Protein AF-A0A356DZA8-F1 (afdb_monomer_lite)

Sequence (177 aa):
LLGRNEKQRSFHLFALLCTFQSILLIPLVVVSYCYGEPLIAFLSDFDADQIRLGGQLLPFFMVYLATISLASIFNGVLQAHQNFLHAYLSPLFFSLCVIFGVWFLSERFQAMSMAYSVLAGGLLQGSYSYLMVRRYGYRFKPTLRTRNAPFKEVFGAWALVSLGMGMQIVTQMVSFL

Secondary structure (DSSP, 8-state):
-HHHHHHHHHHHHHHHHHHHHHHHHHHHHHHHHHHHHHHHHHH----HHHHHHHHHHHHHHHHHHHHHHHHHHHHHHHHHTT-HHHHHHHHHHHHHHHHHHHHHHHHHHTHHHHHHHHHHHHHHHHHHHHHHHHHTT--------GGG--HHHHHHHHHHHHHHHHHHHHHHHHHT-

Radius of gyration: 19.02 Å; chains: 1; bounding box: 54×43×46 Å

Structure (mmCIF, N/CA/C/O backbone):
data_AF-A0A356DZA8-F1
#
_entry.id   AF-A0A356DZA8-F1
#
loop_
_atom_site.group_PDB
_atom_site.id
_atom_site.type_symbol
_atom_site.label_atom_id
_atom_site.label_alt_id
_atom_site.label_comp_id
_atom_site.label_asym_id
_atom_site.label_entity_id
_atom_site.label_seq_id
_atom_site.pdbx_PDB_ins_code
_atom_site.Cartn_x
_atom_site.Cartn_y
_atom_site.Cartn_z
_atom_site.occupancy
_atom_site.B_iso_or_equiv
_atom_site.auth_seq_id
_atom_site.auth_comp_id
_atom_site.auth_asym_id
_atom_site.auth_atom_id
_atom_site.pdbx_PDB_model_num
ATOM 1 N N . LEU A 1 1 ? -27.305 7.920 27.922 1.00 45.34 1 LEU A N 1
ATOM 2 C CA . LEU A 1 1 ? -27.404 8.687 26.651 1.00 45.34 1 LEU A CA 1
ATOM 3 C C . LEU A 1 1 ? -26.035 9.085 26.069 1.00 45.34 1 LEU A C 1
ATOM 5 O O . LEU A 1 1 ? -25.927 9.134 24.851 1.00 45.34 1 LEU A O 1
ATOM 9 N N . LEU A 1 2 ? -24.983 9.262 26.884 1.00 44.72 2 LEU A N 1
ATOM 10 C CA . LEU A 1 2 ? -23.628 9.642 26.432 1.00 44.72 2 LEU A CA 1
ATOM 11 C C . LEU A 1 2 ? -22.944 8.617 25.495 1.00 44.72 2 LEU A C 1
ATOM 13 O O . LEU A 1 2 ? -22.437 8.994 24.444 1.00 44.72 2 LEU A O 1
ATOM 17 N N . GLY A 1 3 ? -23.045 7.311 25.771 1.00 51.59 3 GLY A N 1
ATOM 18 C CA . GLY A 1 3 ? -22.374 6.278 24.955 1.00 51.59 3 GLY A CA 1
ATOM 19 C C . GLY A 1 3 ? -22.935 6.049 23.538 1.00 51.59 3 GLY A C 1
ATOM 20 O O . GLY A 1 3 ? -22.312 5.362 22.730 1.00 51.59 3 GLY A O 1
ATOM 21 N N . ARG A 1 4 ? -24.111 6.603 23.200 1.00 54.16 4 ARG A N 1
ATOM 22 C CA . ARG A 1 4 ? -24.716 6.466 21.857 1.00 54.16 4 ARG A CA 1
ATOM 23 C C . ARG A 1 4 ? -24.119 7.469 20.859 1.00 54.16 4 ARG A C 1
ATOM 25 O O . ARG A 1 4 ? -23.916 7.110 19.700 1.00 54.16 4 ARG A O 1
ATOM 32 N N . ASN A 1 5 ? -23.782 8.673 21.333 1.00 57.75 5 ASN A N 1
ATOM 33 C CA . ASN A 1 5 ? -23.150 9.731 20.537 1.00 57.75 5 ASN A CA 1
ATOM 34 C C . ASN A 1 5 ? -21.682 9.416 20.221 1.00 57.75 5 ASN A C 1
ATOM 36 O O . ASN A 1 5 ? -21.244 9.631 19.094 1.00 57.75 5 ASN A O 1
ATOM 40 N N . GLU A 1 6 ? -20.937 8.851 21.175 1.00 61.47 6 GLU A N 1
ATOM 41 C CA . GLU A 1 6 ? -19.534 8.472 20.954 1.00 61.47 6 GLU A CA 1
ATOM 42 C C . GLU A 1 6 ? -19.397 7.349 19.929 1.00 61.47 6 GLU A C 1
ATOM 44 O O . GLU A 1 6 ? -18.607 7.470 18.995 1.00 61.47 6 GLU A O 1
ATOM 49 N N . LYS A 1 7 ? -20.249 6.315 20.011 1.00 59.78 7 LYS A N 1
ATOM 50 C CA . LYS A 1 7 ? -20.305 5.274 18.974 1.00 59.78 7 LYS A CA 1
ATOM 51 C C . LYS A 1 7 ? -20.580 5.883 17.600 1.00 59.78 7 LYS A C 1
ATOM 53 O O . LYS A 1 7 ? -19.821 5.635 16.670 1.00 59.78 7 LYS A O 1
ATOM 58 N N . GLN A 1 8 ? -21.618 6.710 17.454 1.00 61.62 8 GLN A N 1
ATOM 59 C CA . GLN A 1 8 ? -21.928 7.345 16.164 1.00 61.62 8 GLN A CA 1
ATOM 60 C C . GLN A 1 8 ? -20.782 8.213 15.628 1.00 61.62 8 GLN A C 1
ATOM 62 O O . GLN A 1 8 ? -20.534 8.198 14.422 1.00 61.62 8 GLN A O 1
ATOM 67 N N . ARG A 1 9 ? -20.054 8.916 16.502 1.00 62.81 9 ARG A N 1
ATOM 68 C CA . ARG A 1 9 ? -18.892 9.728 16.123 1.00 62.81 9 ARG A CA 1
ATOM 69 C C . ARG A 1 9 ? -17.730 8.859 15.630 1.00 62.81 9 ARG A C 1
ATOM 71 O O . ARG A 1 9 ? -17.193 9.150 14.565 1.00 62.81 9 ARG A O 1
ATOM 78 N N . SER A 1 10 ? -17.411 7.757 16.312 1.00 64.69 10 SER A N 1
ATOM 79 C CA . SER A 1 10 ? -16.370 6.808 15.878 1.00 64.69 10 SER A CA 1
ATOM 80 C C . SER A 1 10 ? -16.704 6.133 14.546 1.00 64.69 10 SER A C 1
ATOM 82 O O . SER A 1 10 ? -15.849 6.048 13.667 1.00 64.69 10 SER A O 1
ATOM 84 N N . PHE A 1 11 ? -17.963 5.731 14.341 1.00 65.00 11 PHE A N 1
ATOM 85 C CA . PHE A 1 11 ? -18.437 5.210 13.051 1.00 65.00 11 PHE A CA 1
ATOM 86 C C . PHE A 1 11 ? -18.293 6.227 11.918 1.00 65.00 11 PHE A C 1
ATOM 88 O O . PHE A 1 11 ? -17.930 5.871 10.797 1.00 65.00 11 PHE A O 1
ATOM 95 N N . HIS A 1 12 ? -18.598 7.491 12.200 1.00 65.00 12 HIS A N 1
ATOM 96 C CA . HIS A 1 12 ? -18.519 8.550 11.210 1.00 65.00 12 HIS A CA 1
ATOM 97 C C . HIS A 1 12 ? -17.068 8.871 10.829 1.00 65.00 12 HIS A C 1
ATOM 99 O O . HIS A 1 12 ? -16.762 8.974 9.644 1.00 65.00 12 HIS A O 1
ATOM 105 N N . LEU A 1 13 ? -16.167 8.951 11.816 1.00 66.44 13 LEU A N 1
ATOM 106 C CA . LEU A 1 13 ? -14.731 9.130 11.586 1.00 66.44 13 LEU A CA 1
ATOM 107 C C . LEU A 1 13 ? -14.150 7.976 10.766 1.00 66.44 13 LEU A C 1
ATOM 109 O O . LEU A 1 13 ? -13.461 8.214 9.782 1.00 66.44 13 LEU A O 1
ATOM 113 N N . PHE A 1 14 ? -14.498 6.737 11.111 1.00 68.62 14 PHE A N 1
ATOM 114 C CA . PHE A 1 14 ? -14.095 5.551 10.362 1.00 68.62 14 PHE A CA 1
ATOM 115 C C . PHE A 1 14 ? -14.522 5.602 8.890 1.00 68.62 14 PHE A C 1
ATOM 117 O O . PHE A 1 14 ? -13.700 5.421 7.994 1.00 68.62 14 PHE A O 1
ATOM 124 N N . ALA A 1 15 ? -15.802 5.890 8.626 1.00 67.38 15 ALA A N 1
ATOM 125 C CA . ALA A 1 15 ? -16.325 5.968 7.265 1.00 67.38 15 ALA A CA 1
ATOM 126 C C . ALA A 1 15 ? -15.653 7.086 6.453 1.00 67.38 15 ALA A C 1
ATOM 128 O O . ALA A 1 15 ? -15.392 6.911 5.261 1.00 67.38 15 ALA A O 1
ATOM 129 N N . LEU A 1 16 ? -15.348 8.216 7.094 1.00 69.56 16 LEU A N 1
ATOM 130 C CA . LEU A 1 16 ? -14.668 9.336 6.456 1.00 69.56 16 LEU A CA 1
ATOM 131 C C . LEU A 1 16 ? -13.213 8.991 6.132 1.00 69.56 16 LEU A C 1
ATOM 133 O O . LEU A 1 16 ? -12.795 9.216 5.001 1.00 69.56 16 LEU A O 1
ATOM 137 N N . LEU A 1 17 ? -12.484 8.370 7.065 1.00 72.25 17 LEU A N 1
ATOM 138 C CA . LEU A 1 17 ? -11.120 7.888 6.829 1.00 72.25 17 LEU A CA 1
ATOM 139 C C . LEU A 1 17 ? -11.081 6.876 5.681 1.00 72.25 17 LEU A C 1
ATOM 141 O O . LEU A 1 17 ? -10.290 7.046 4.763 1.00 72.25 17 LEU A O 1
ATOM 145 N N . CYS A 1 18 ? -11.975 5.882 5.659 1.00 71.94 18 CYS A N 1
ATOM 146 C CA . CYS A 1 18 ? -12.049 4.929 4.547 1.00 71.94 18 CYS A CA 1
ATOM 147 C C . CYS A 1 18 ? -12.377 5.608 3.210 1.00 71.94 18 CYS A C 1
ATOM 149 O O . CYS A 1 18 ? -11.805 5.240 2.185 1.00 71.94 18 CYS A O 1
ATOM 151 N N . THR A 1 19 ? -13.285 6.589 3.205 1.00 71.94 19 THR A N 1
ATOM 152 C CA . THR A 1 19 ? -13.665 7.318 1.984 1.00 71.94 19 THR A CA 1
ATOM 153 C C . THR A 1 19 ? -12.503 8.162 1.473 1.00 71.94 19 THR A C 1
ATOM 155 O O . THR A 1 19 ? -12.188 8.104 0.290 1.00 71.94 19 THR A O 1
ATOM 158 N N . PHE A 1 20 ? -11.834 8.901 2.359 1.00 72.94 20 PHE A N 1
ATOM 159 C CA . PHE A 1 20 ? -10.671 9.713 2.017 1.00 72.94 20 PHE A CA 1
ATOM 160 C C . PHE A 1 20 ? -9.512 8.845 1.521 1.00 72.94 20 PHE A C 1
ATOM 162 O O . PHE A 1 20 ? -8.949 9.124 0.467 1.00 72.94 20 PHE A O 1
ATOM 169 N N . GLN A 1 21 ? -9.226 7.743 2.218 1.00 78.31 21 GLN A N 1
ATOM 170 C CA . GLN A 1 21 ? -8.186 6.800 1.821 1.00 78.31 21 GLN A CA 1
ATOM 171 C C . GLN A 1 21 ? -8.477 6.183 0.453 1.00 78.31 21 GLN A C 1
ATOM 173 O O . GLN A 1 21 ? -7.583 6.078 -0.378 1.00 78.31 21 GLN A O 1
ATOM 178 N N . SER A 1 22 ? -9.736 5.825 0.190 1.00 78.19 22 SER A N 1
ATOM 179 C CA . SER A 1 22 ? -10.142 5.307 -1.119 1.00 78.19 22 SER A CA 1
ATOM 180 C C . SER A 1 22 ? -10.008 6.379 -2.204 1.00 78.19 22 SER A C 1
ATOM 182 O O . SER A 1 22 ? -9.454 6.102 -3.259 1.00 78.19 22 SER A O 1
ATOM 184 N N . ILE A 1 23 ? -10.447 7.615 -1.940 1.00 80.12 23 ILE A N 1
ATOM 185 C CA . ILE A 1 23 ? -10.316 8.743 -2.877 1.00 80.12 23 ILE A CA 1
ATOM 186 C C . ILE A 1 23 ? -8.852 9.043 -3.207 1.00 80.12 23 ILE A C 1
ATOM 188 O O . ILE A 1 23 ? -8.566 9.411 -4.339 1.00 80.12 23 ILE A O 1
ATOM 192 N N . LEU A 1 24 ? -7.938 8.890 -2.248 1.00 80.38 24 LEU A N 1
ATOM 193 C CA . LEU A 1 24 ? -6.514 9.135 -2.459 1.00 80.38 24 LEU A CA 1
ATOM 194 C C . LEU A 1 24 ? -5.843 7.963 -3.189 1.00 80.38 24 LEU A C 1
ATOM 196 O O . LEU A 1 24 ? -5.097 8.177 -4.141 1.00 80.38 24 LEU A O 1
ATOM 200 N N . LEU A 1 25 ? -6.120 6.721 -2.780 1.00 83.38 25 LEU A N 1
ATOM 201 C CA . LEU A 1 25 ? -5.423 5.544 -3.306 1.00 83.38 25 LEU A CA 1
ATOM 202 C C . LEU A 1 25 ? -5.966 5.042 -4.645 1.00 83.38 25 LEU A C 1
ATOM 204 O O . LEU A 1 25 ? -5.179 4.562 -5.450 1.00 83.38 25 LEU A O 1
ATOM 208 N N . ILE A 1 26 ? -7.267 5.168 -4.929 1.00 84.44 26 ILE A N 1
ATOM 209 C CA . ILE A 1 26 ? -7.847 4.750 -6.219 1.00 84.44 26 ILE A CA 1
ATOM 210 C C . ILE A 1 26 ? -7.162 5.437 -7.415 1.00 84.44 26 ILE A C 1
ATOM 212 O O . ILE A 1 26 ? -6.692 4.717 -8.296 1.00 84.44 26 ILE A O 1
ATOM 216 N N . PRO A 1 27 ? -7.053 6.779 -7.486 1.00 85.56 27 PRO A N 1
ATOM 217 C CA . PRO A 1 27 ? -6.371 7.425 -8.602 1.00 85.56 27 PRO A CA 1
ATOM 218 C C . PRO A 1 27 ? -4.887 7.060 -8.643 1.00 85.56 27 PRO A C 1
ATOM 220 O O . PRO A 1 27 ? -4.350 6.904 -9.732 1.00 85.56 27 PRO A O 1
ATOM 223 N N . LEU A 1 28 ? -4.240 6.846 -7.491 1.00 83.94 28 LEU A N 1
ATOM 224 C CA . LEU A 1 28 ? -2.846 6.403 -7.438 1.00 83.94 28 LEU A CA 1
ATOM 225 C C . LEU A 1 28 ? -2.668 5.021 -8.089 1.00 83.94 28 LEU A C 1
ATOM 227 O O . LEU A 1 28 ? -1.807 4.851 -8.944 1.00 83.94 28 LEU A O 1
ATOM 231 N N . VAL A 1 29 ? -3.538 4.061 -7.755 1.00 86.44 29 VAL A N 1
ATOM 232 C CA . VAL A 1 29 ? -3.564 2.719 -8.363 1.00 86.44 29 VAL A CA 1
ATOM 233 C C . VAL A 1 29 ? -3.821 2.808 -9.869 1.00 86.44 29 VAL A C 1
ATOM 235 O O . VAL A 1 29 ? -3.151 2.127 -10.641 1.00 86.44 29 VAL A O 1
ATOM 238 N N . VAL A 1 30 ? -4.756 3.663 -10.300 1.00 87.44 30 VAL A N 1
ATOM 239 C CA . VAL A 1 30 ? -5.068 3.864 -11.726 1.00 87.44 30 VAL A CA 1
ATOM 240 C C . VAL A 1 30 ? -3.880 4.467 -12.475 1.00 87.44 30 VAL A C 1
ATOM 242 O O . VAL A 1 30 ? -3.529 3.981 -13.547 1.00 87.44 30 VAL A O 1
ATOM 245 N N . VAL A 1 31 ? -3.222 5.483 -11.910 1.00 87.12 31 VAL A N 1
ATOM 246 C CA . VAL A 1 31 ? -2.018 6.082 -12.501 1.00 87.12 31 VAL A CA 1
ATOM 247 C C . VAL A 1 31 ? -0.907 5.045 -12.598 1.00 87.12 31 VAL A C 1
ATOM 249 O O . VAL A 1 31 ? -0.299 4.925 -13.652 1.00 87.12 31 VAL A O 1
ATOM 252 N N . SER A 1 32 ? -0.676 4.245 -11.558 1.00 84.75 32 SER A N 1
ATOM 253 C CA . SER A 1 32 ? 0.326 3.177 -11.610 1.00 84.75 32 SER A CA 1
ATOM 254 C C . SER A 1 32 ? -0.009 2.077 -12.616 1.00 84.75 32 SER A C 1
ATOM 256 O O . SER A 1 32 ? 0.909 1.503 -13.188 1.00 84.75 32 SER A O 1
ATOM 258 N N . TYR A 1 33 ? -1.290 1.799 -12.870 1.00 85.19 33 TYR A N 1
ATOM 259 C CA . TYR A 1 33 ? -1.710 0.852 -13.904 1.00 85.19 33 TYR A CA 1
ATOM 260 C C . TYR A 1 33 ? -1.505 1.406 -15.323 1.00 85.19 33 TYR A C 1
ATOM 262 O O . TYR A 1 33 ? -1.028 0.686 -16.195 1.00 85.19 33 TYR A O 1
ATOM 270 N N . CYS A 1 34 ? -1.821 2.684 -15.559 1.00 86.56 34 CYS A N 1
ATOM 271 C CA . CYS A 1 34 ? -1.670 3.315 -16.876 1.00 86.56 34 CYS A CA 1
ATOM 272 C C . CYS A 1 34 ? -0.229 3.753 -17.192 1.00 86.56 34 CYS A C 1
ATOM 274 O O . CYS A 1 34 ? 0.169 3.745 -18.352 1.00 86.56 34 CYS A O 1
ATOM 276 N N . TYR A 1 35 ? 0.542 4.155 -16.180 1.00 86.25 35 TYR A N 1
ATOM 277 C CA . TYR A 1 35 ? 1.852 4.801 -16.317 1.00 86.25 35 TYR A CA 1
ATOM 278 C C . TYR A 1 35 ? 2.956 4.087 -15.525 1.00 86.25 35 TYR A C 1
ATOM 280 O O . TYR A 1 35 ? 3.943 4.715 -15.158 1.00 86.25 35 TYR A O 1
ATOM 288 N N . GLY A 1 36 ? 2.822 2.787 -15.246 1.00 79.88 36 GLY A N 1
ATOM 289 C CA . GLY A 1 36 ? 3.765 2.064 -14.385 1.00 79.88 36 GLY A CA 1
ATOM 290 C C . GLY A 1 36 ? 5.220 2.090 -14.863 1.00 79.88 36 GLY A C 1
ATOM 291 O O . GLY A 1 36 ? 6.110 2.433 -14.088 1.00 79.88 36 GLY A O 1
ATOM 292 N N . GLU A 1 37 ? 5.461 1.791 -16.142 1.00 81.19 37 GLU A N 1
ATOM 293 C CA . GLU A 1 37 ? 6.799 1.844 -16.755 1.00 81.19 37 GLU A CA 1
ATOM 294 C C . GLU A 1 37 ? 7.407 3.262 -16.764 1.00 81.19 37 GLU A C 1
ATOM 296 O O . GLU A 1 37 ? 8.512 3.425 -16.240 1.00 81.19 37 GLU A O 1
ATOM 301 N N . PRO A 1 38 ? 6.725 4.314 -17.269 1.00 81.31 38 PRO A N 1
ATOM 302 C CA . PRO A 1 38 ? 7.293 5.661 -17.265 1.00 81.31 38 PRO A CA 1
ATOM 303 C C . PRO A 1 38 ? 7.482 6.232 -15.856 1.00 81.31 38 PRO A C 1
ATOM 305 O O . PRO A 1 38 ? 8.393 7.031 -15.662 1.00 81.31 38 PRO A O 1
ATOM 308 N N . LEU A 1 39 ? 6.685 5.818 -14.858 1.00 80.56 39 LEU A N 1
ATOM 309 C CA . LEU A 1 39 ? 6.914 6.229 -13.469 1.00 80.56 39 LEU A CA 1
ATOM 310 C C . LEU A 1 39 ? 8.269 5.730 -12.962 1.00 80.56 39 LEU A C 1
ATOM 312 O O . LEU A 1 39 ? 9.008 6.483 -12.337 1.00 80.56 39 LEU A O 1
ATOM 316 N N . ILE A 1 40 ? 8.588 4.462 -13.228 1.00 81.81 40 ILE A N 1
ATOM 317 C CA . ILE A 1 40 ? 9.832 3.845 -12.759 1.00 81.81 40 ILE A CA 1
ATOM 318 C C . ILE A 1 40 ? 11.031 4.370 -13.537 1.00 81.81 40 ILE A C 1
ATOM 320 O O . ILE A 1 40 ? 12.046 4.669 -12.919 1.00 81.81 40 ILE A O 1
ATOM 324 N N . ALA A 1 41 ? 10.885 4.568 -14.847 1.00 82.62 41 ALA A N 1
ATOM 325 C CA . ALA A 1 41 ? 11.909 5.218 -15.661 1.00 82.62 41 ALA A CA 1
ATOM 326 C C . ALA A 1 41 ? 12.191 6.663 -15.209 1.00 82.62 41 ALA A C 1
ATOM 328 O O . ALA A 1 41 ? 13.313 7.139 -15.308 1.00 82.62 41 ALA A O 1
ATOM 329 N N . PHE A 1 42 ? 11.178 7.376 -14.705 1.00 82.56 42 PHE A N 1
ATOM 330 C CA . PHE A 1 42 ? 11.354 8.725 -14.165 1.00 82.56 42 PHE A CA 1
ATOM 331 C C . PHE A 1 42 ? 11.988 8.731 -12.764 1.00 82.56 42 PHE A C 1
ATOM 333 O O . PHE A 1 42 ? 12.719 9.655 -12.418 1.00 82.56 42 PHE A O 1
ATOM 340 N N . LEU A 1 43 ? 11.690 7.721 -11.943 1.00 77.44 43 LEU A N 1
ATOM 341 C CA . LEU A 1 43 ? 12.154 7.613 -10.555 1.00 77.44 43 LEU A CA 1
ATOM 342 C C . LEU A 1 43 ? 13.550 6.987 -10.414 1.00 77.44 43 LEU A C 1
ATOM 344 O O . LEU A 1 43 ? 14.158 7.121 -9.351 1.00 77.44 43 LEU A O 1
ATOM 348 N N . SER A 1 44 ? 14.055 6.266 -11.416 1.00 74.94 44 SER A N 1
ATOM 349 C CA . SER A 1 44 ? 15.354 5.589 -11.341 1.00 74.94 44 SER A CA 1
ATOM 350 C C . SER A 1 44 ? 16.027 5.413 -12.695 1.00 74.94 44 SER A C 1
ATOM 352 O O . SER A 1 44 ? 15.369 5.245 -13.715 1.00 74.94 44 SER A O 1
ATOM 354 N N . ASP A 1 45 ? 17.358 5.367 -12.658 1.00 79.62 45 ASP A N 1
ATOM 355 C CA . ASP A 1 45 ? 18.241 5.093 -13.797 1.00 79.62 45 ASP A CA 1
ATOM 356 C C . ASP A 1 45 ? 18.450 3.573 -13.968 1.00 79.62 45 ASP A C 1
ATOM 358 O O . ASP A 1 45 ? 19.563 3.058 -13.908 1.00 79.62 45 ASP A O 1
ATOM 362 N N . PHE A 1 46 ? 17.348 2.821 -14.044 1.00 80.69 46 PHE A N 1
ATOM 363 C CA . PHE A 1 46 ? 17.382 1.360 -14.173 1.00 80.69 46 PHE A CA 1
ATOM 364 C C . PHE A 1 46 ? 17.474 0.910 -15.636 1.00 80.69 46 PHE A C 1
ATOM 366 O O . PHE A 1 46 ? 17.010 1.595 -16.546 1.00 80.69 46 PHE A O 1
ATOM 373 N N . ASP A 1 47 ? 17.998 -0.299 -15.858 1.00 85.12 47 ASP A N 1
ATOM 374 C CA . ASP A 1 47 ? 18.016 -0.930 -17.181 1.00 85.12 47 ASP A CA 1
ATOM 375 C C . ASP A 1 47 ? 16.599 -1.180 -17.727 1.00 85.12 47 ASP A C 1
ATOM 377 O O . ASP A 1 47 ? 15.638 -1.381 -16.976 1.00 85.12 47 ASP A O 1
ATOM 381 N N . ALA A 1 48 ? 16.469 -1.253 -19.056 1.00 82.00 48 ALA A N 1
ATOM 382 C CA . ALA A 1 48 ? 15.184 -1.434 -19.741 1.00 82.00 48 ALA A CA 1
ATOM 383 C C . ALA A 1 48 ? 14.396 -2.668 -19.248 1.00 82.00 48 ALA A C 1
ATOM 385 O O . ALA A 1 48 ? 13.174 -2.604 -19.086 1.00 82.00 48 ALA A O 1
ATOM 386 N N . ASP A 1 49 ? 15.088 -3.769 -18.942 1.00 82.38 49 ASP A N 1
ATOM 387 C CA . ASP A 1 49 ? 14.464 -4.982 -18.401 1.00 82.38 49 ASP A CA 1
ATOM 388 C C . ASP A 1 49 ? 13.949 -4.787 -16.965 1.00 82.38 49 ASP A C 1
ATOM 390 O O . ASP A 1 49 ? 12.883 -5.295 -16.605 1.00 82.38 49 ASP A O 1
ATOM 394 N N . GLN A 1 50 ? 14.654 -4.002 -16.145 1.00 78.88 50 GLN A N 1
ATOM 395 C CA . GLN A 1 50 ? 14.239 -3.683 -14.778 1.00 78.88 50 GLN A CA 1
ATOM 396 C C . GLN A 1 50 ? 13.066 -2.702 -14.751 1.00 78.88 50 GLN A C 1
ATOM 398 O O . GLN A 1 50 ? 12.135 -2.897 -13.968 1.00 78.88 50 GLN A O 1
ATOM 403 N N . ILE A 1 51 ? 13.059 -1.699 -15.635 1.00 83.62 51 ILE A N 1
ATOM 404 C CA . ILE A 1 51 ? 11.929 -0.772 -15.797 1.00 83.62 51 ILE A CA 1
ATOM 405 C C . ILE A 1 51 ? 10.668 -1.550 -16.183 1.00 83.62 51 ILE A C 1
ATOM 407 O O . ILE A 1 51 ? 9.605 -1.335 -15.599 1.00 83.62 51 ILE A O 1
ATOM 411 N N . ARG A 1 52 ? 10.787 -2.500 -17.115 1.00 83.69 52 ARG A N 1
ATOM 412 C CA . ARG A 1 52 ? 9.666 -3.329 -17.568 1.00 83.69 52 ARG A CA 1
ATOM 413 C C . ARG A 1 52 ? 9.131 -4.239 -16.463 1.00 83.69 52 ARG A C 1
ATOM 415 O O . ARG A 1 52 ? 7.920 -4.305 -16.249 1.00 83.69 52 ARG A O 1
ATOM 422 N N . LEU A 1 53 ? 10.014 -4.916 -15.724 1.00 81.81 53 LEU A N 1
ATOM 423 C CA . LEU A 1 53 ? 9.618 -5.739 -14.575 1.00 81.81 53 LEU A CA 1
ATOM 424 C C . LEU A 1 53 ? 8.978 -4.894 -13.471 1.00 81.81 53 LEU A C 1
ATOM 426 O O . LEU A 1 53 ? 7.914 -5.241 -12.959 1.00 81.81 53 LEU A O 1
ATOM 430 N N . GLY A 1 54 ? 9.587 -3.759 -13.135 1.00 82.06 54 GLY A N 1
ATOM 431 C CA . GLY A 1 54 ? 9.050 -2.824 -12.158 1.00 82.06 54 GLY A CA 1
ATOM 432 C C . GLY A 1 54 ? 7.670 -2.311 -12.565 1.00 82.06 54 GLY A C 1
ATOM 433 O O . GLY A 1 54 ? 6.761 -2.287 -11.738 1.00 82.06 54 GLY A O 1
ATOM 434 N N . GLY A 1 55 ? 7.489 -1.945 -13.837 1.00 83.19 55 GLY A N 1
ATOM 435 C CA . GLY A 1 55 ? 6.225 -1.434 -14.363 1.00 83.19 55 GLY A CA 1
ATOM 436 C C . GLY A 1 55 ? 5.099 -2.462 -14.275 1.00 83.19 55 GLY A C 1
ATOM 437 O O . GLY A 1 55 ? 3.953 -2.095 -14.027 1.00 83.19 55 GLY A O 1
ATOM 438 N N . GLN A 1 56 ? 5.424 -3.753 -14.387 1.00 83.94 56 GLN A N 1
ATOM 439 C CA . GLN A 1 56 ? 4.468 -4.842 -14.176 1.00 83.94 56 GLN A CA 1
ATOM 440 C C . GLN A 1 56 ? 4.177 -5.111 -12.696 1.00 83.94 56 GLN A C 1
ATOM 442 O O . GLN A 1 56 ? 3.056 -5.480 -12.354 1.00 83.94 56 GLN A O 1
ATOM 447 N N . LEU A 1 57 ? 5.161 -4.934 -11.812 1.00 83.81 57 LEU A N 1
ATOM 448 C CA . LEU A 1 57 ? 5.011 -5.147 -10.371 1.00 83.81 57 LEU A CA 1
ATOM 449 C C . LEU A 1 57 ? 4.258 -3.996 -9.692 1.00 83.81 57 LEU A C 1
ATOM 451 O O . LEU A 1 57 ? 3.451 -4.231 -8.790 1.00 83.81 57 LEU A O 1
ATOM 455 N N . LEU A 1 58 ? 4.491 -2.757 -10.129 1.00 85.69 58 LEU A N 1
ATOM 456 C CA . LEU A 1 58 ? 3.981 -1.544 -9.491 1.00 85.69 58 LEU A CA 1
ATOM 457 C C . LEU A 1 58 ? 2.458 -1.564 -9.259 1.00 85.69 58 LEU A C 1
ATOM 459 O O . LEU A 1 58 ? 2.044 -1.279 -8.132 1.00 85.69 58 LEU A O 1
ATOM 463 N N . PRO A 1 59 ? 1.602 -1.956 -10.226 1.00 84.38 59 PRO A N 1
ATOM 464 C CA . PRO A 1 59 ? 0.163 -2.029 -9.998 1.00 84.38 59 PRO A CA 1
ATOM 465 C C . PRO A 1 59 ? -0.215 -3.018 -8.891 1.00 84.38 59 PRO A C 1
ATOM 467 O O . PRO A 1 59 ? -1.072 -2.713 -8.063 1.00 84.38 59 PRO A O 1
ATOM 470 N N . PHE A 1 60 ? 0.444 -4.180 -8.827 1.00 83.44 60 PHE A N 1
ATOM 471 C CA . PHE A 1 60 ? 0.185 -5.180 -7.789 1.00 83.44 60 PHE A CA 1
ATOM 472 C C . PHE A 1 60 ? 0.536 -4.644 -6.397 1.00 83.44 60 PHE A C 1
ATOM 474 O O . PHE A 1 60 ? -0.257 -4.782 -5.461 1.00 83.44 60 PHE A O 1
ATOM 481 N N . PHE A 1 61 ? 1.680 -3.968 -6.268 1.00 83.62 61 PHE A N 1
ATOM 482 C CA . PHE A 1 61 ? 2.082 -3.326 -5.017 1.00 83.62 61 PHE A CA 1
ATOM 483 C C . PHE A 1 61 ? 1.151 -2.180 -4.621 1.00 83.62 61 PHE A C 1
ATOM 485 O O . PHE A 1 61 ? 0.851 -2.034 -3.440 1.00 83.62 61 PHE A O 1
ATOM 492 N N . MET A 1 62 ? 0.635 -1.409 -5.579 1.00 85.31 62 MET A N 1
ATOM 493 C CA . MET A 1 62 ? -0.323 -0.336 -5.301 1.00 85.31 62 MET A CA 1
ATOM 494 C C . MET A 1 62 ? -1.675 -0.873 -4.826 1.00 85.31 62 MET A C 1
ATOM 496 O O . MET A 1 62 ? -2.245 -0.349 -3.868 1.00 85.31 62 MET A O 1
ATOM 500 N N . VAL A 1 63 ? -2.177 -1.953 -5.433 1.00 83.75 63 VAL A N 1
ATOM 501 C CA . VAL A 1 63 ? -3.398 -2.636 -4.965 1.00 83.75 63 VAL A CA 1
ATOM 502 C C . VAL A 1 63 ? -3.195 -3.215 -3.563 1.00 83.75 63 VAL A C 1
ATOM 504 O O . VAL A 1 63 ? -4.066 -3.091 -2.693 1.00 83.75 63 VAL A O 1
ATOM 507 N N . TYR A 1 64 ? -2.028 -3.805 -3.306 1.00 82.56 64 TYR A N 1
ATOM 508 C CA . TYR A 1 64 ? -1.654 -4.234 -1.965 1.00 82.56 64 TYR A CA 1
ATOM 509 C C . TYR A 1 64 ? -1.635 -3.059 -0.979 1.00 82.56 64 TYR A C 1
ATOM 511 O O . TYR A 1 64 ? -2.260 -3.157 0.078 1.00 82.56 64 TYR A O 1
ATOM 519 N N . LEU A 1 65 ? -1.008 -1.935 -1.345 1.00 82.75 65 LEU A N 1
ATOM 520 C CA . LEU A 1 65 ? -0.930 -0.723 -0.529 1.00 82.75 65 LEU A CA 1
ATOM 521 C C . LEU A 1 65 ? -2.330 -0.197 -0.173 1.00 82.75 65 LEU A C 1
ATOM 523 O O . LEU A 1 65 ? -2.592 0.159 0.977 1.00 82.75 65 LEU A O 1
ATOM 527 N N . ALA A 1 66 ? -3.260 -0.228 -1.132 1.00 82.81 66 ALA A N 1
ATOM 528 C CA . ALA A 1 66 ? -4.669 0.088 -0.905 1.00 82.81 66 ALA A CA 1
ATOM 529 C C . ALA A 1 66 ? -5.322 -0.826 0.133 1.00 82.81 66 ALA A C 1
ATOM 531 O O . ALA A 1 66 ? -6.030 -0.360 1.031 1.00 82.81 66 ALA A O 1
ATOM 532 N N . THR A 1 67 ? -5.030 -2.120 0.057 1.00 79.94 67 THR A N 1
ATOM 533 C CA . THR A 1 67 ? -5.616 -3.117 0.950 1.00 79.94 67 THR A CA 1
ATOM 534 C C . THR A 1 67 ? -5.065 -3.010 2.375 1.00 79.94 67 THR A C 1
ATOM 536 O O . THR A 1 67 ? -5.847 -2.936 3.326 1.00 79.94 67 THR A O 1
ATOM 539 N N . ILE A 1 68 ? -3.739 -2.931 2.543 1.00 78.50 68 ILE A N 1
ATOM 540 C CA . ILE A 1 68 ? -3.110 -2.792 3.869 1.00 78.50 68 ILE A CA 1
ATOM 541 C C . ILE A 1 68 ? -3.455 -1.456 4.523 1.00 78.50 68 ILE A C 1
ATOM 543 O O . ILE A 1 68 ? -3.626 -1.375 5.739 1.00 78.50 68 ILE A O 1
ATOM 547 N N . SER A 1 69 ? -3.626 -0.402 3.729 1.00 80.75 69 SER A N 1
ATOM 548 C CA . SER A 1 69 ? -4.025 0.894 4.254 1.00 80.75 69 SER A CA 1
ATOM 549 C C . SER A 1 69 ? -5.432 0.864 4.863 1.00 80.75 69 SER A C 1
ATOM 551 O O . SER A 1 69 ? -5.631 1.344 5.982 1.00 80.75 69 SER A O 1
ATOM 553 N N . LEU A 1 70 ? -6.394 0.222 4.193 1.00 76.50 70 LEU A N 1
ATOM 554 C CA . LEU A 1 70 ? -7.722 -0.022 4.766 1.00 76.50 70 LEU A CA 1
ATOM 555 C C . LEU A 1 70 ? -7.643 -0.913 6.013 1.00 76.50 70 LEU A C 1
ATOM 557 O O . LEU A 1 70 ? -8.272 -0.607 7.029 1.00 76.50 70 LEU A O 1
ATOM 561 N N . ALA A 1 71 ? -6.827 -1.971 5.974 1.00 74.19 71 ALA A N 1
ATOM 562 C CA . ALA A 1 71 ? -6.606 -2.846 7.123 1.00 74.19 71 ALA A CA 1
ATOM 563 C C . ALA A 1 71 ? -6.013 -2.091 8.328 1.00 74.19 71 ALA A C 1
ATOM 565 O O . ALA A 1 71 ? -6.387 -2.364 9.467 1.00 74.19 71 ALA A O 1
ATOM 566 N N . SER A 1 72 ? -5.150 -1.099 8.098 1.00 77.00 72 SER A N 1
ATOM 567 C CA . SER A 1 72 ? -4.580 -0.247 9.148 1.00 77.00 72 SER A CA 1
ATOM 568 C C . SER A 1 72 ? -5.654 0.565 9.879 1.00 77.00 72 SER A C 1
ATOM 570 O O . SER A 1 72 ? -5.674 0.585 11.109 1.00 77.00 72 SER A O 1
ATOM 572 N N . ILE A 1 73 ? -6.629 1.134 9.155 1.00 73.38 73 ILE A N 1
ATOM 573 C CA . ILE A 1 73 ? -7.777 1.829 9.769 1.00 73.38 73 ILE A CA 1
ATOM 574 C C . ILE A 1 73 ? -8.575 0.856 10.650 1.00 73.38 73 ILE A C 1
ATOM 576 O O . ILE A 1 73 ? -8.967 1.193 11.769 1.00 73.38 73 ILE A O 1
ATOM 580 N N . PHE A 1 74 ? -8.793 -0.373 10.173 1.00 72.81 74 PHE A N 1
ATOM 581 C CA . PHE A 1 74 ? -9.528 -1.409 10.909 1.00 72.81 74 PHE A CA 1
ATOM 582 C C . PHE A 1 74 ? -8.790 -1.811 12.188 1.00 72.81 74 PHE A C 1
ATOM 584 O O . PHE A 1 74 ? -9.399 -1.910 13.255 1.00 72.81 74 PHE A O 1
ATOM 591 N N . ASN A 1 75 ? -7.472 -1.989 12.089 1.00 70.44 75 ASN A N 1
ATOM 592 C CA . ASN A 1 75 ? -6.611 -2.289 13.225 1.00 70.44 75 ASN A CA 1
ATOM 593 C C . ASN A 1 75 ? -6.582 -1.130 14.227 1.00 70.44 75 ASN A C 1
ATOM 595 O O . ASN A 1 75 ? -6.688 -1.384 15.422 1.00 70.44 75 ASN A O 1
ATOM 599 N N . GLY A 1 76 ? -6.539 0.125 13.770 1.00 71.06 76 GLY A N 1
ATOM 600 C CA . GLY A 1 76 ? -6.623 1.305 14.637 1.00 71.06 76 GLY A CA 1
ATOM 601 C C . GLY A 1 76 ? -7.922 1.354 15.450 1.00 71.06 76 GLY A C 1
ATOM 602 O O . GLY A 1 76 ? -7.891 1.617 16.651 1.00 71.06 76 GLY A O 1
ATOM 603 N N . VAL A 1 77 ? -9.062 1.007 14.837 1.00 68.62 77 VAL A N 1
ATOM 604 C CA . VAL A 1 77 ? -10.344 0.886 15.557 1.00 68.62 77 VAL A CA 1
ATOM 605 C C . VAL A 1 77 ? -10.314 -0.253 16.577 1.00 68.62 77 VAL A C 1
ATOM 607 O O . VAL A 1 77 ? -10.760 -0.072 17.709 1.00 68.62 77 VAL A O 1
ATOM 610 N N . LEU A 1 78 ? -9.775 -1.420 16.213 1.00 67.38 78 LEU A N 1
ATOM 611 C CA . LEU A 1 78 ? -9.643 -2.549 17.138 1.00 67.38 78 LEU A CA 1
ATOM 612 C C . LEU A 1 78 ? -8.733 -2.227 18.334 1.00 67.38 78 LEU A C 1
ATOM 614 O O . LEU A 1 78 ? -9.069 -2.589 19.462 1.00 67.38 78 LEU A O 1
ATOM 618 N N . GLN A 1 79 ? -7.619 -1.527 18.099 1.00 69.00 79 GLN A N 1
ATOM 619 C CA . GLN A 1 79 ? -6.705 -1.073 19.151 1.00 69.00 79 GLN A CA 1
ATOM 620 C C . GLN A 1 79 ? -7.374 -0.053 20.079 1.00 69.00 79 GLN A C 1
ATOM 622 O O . GLN A 1 79 ? -7.233 -0.158 21.295 1.00 69.00 79 GLN A O 1
ATOM 627 N N . ALA A 1 80 ? -8.174 0.874 19.540 1.00 69.06 80 ALA A N 1
ATOM 628 C CA . ALA A 1 80 ? -8.951 1.822 20.345 1.00 69.06 80 ALA A CA 1
ATOM 629 C C . ALA A 1 80 ? -9.999 1.127 21.238 1.00 69.06 80 ALA A C 1
ATOM 631 O O . ALA A 1 80 ? -10.306 1.604 22.327 1.00 69.06 80 ALA A O 1
ATOM 632 N N . HIS A 1 81 ? -10.512 -0.031 20.812 1.00 68.12 81 HIS A N 1
ATOM 633 C CA . HIS A 1 81 ? -11.382 -0.897 21.612 1.00 68.12 81 HIS A CA 1
ATOM 634 C C . HIS A 1 81 ? -10.614 -1.855 22.552 1.00 68.12 81 HIS A C 1
ATOM 636 O O . HIS A 1 81 ? -11.209 -2.793 23.077 1.00 68.12 81 HIS A O 1
ATOM 642 N N . GLN A 1 82 ? -9.311 -1.625 22.767 1.00 67.44 82 GLN A N 1
ATOM 643 C CA . GLN A 1 82 ? -8.393 -2.437 23.581 1.00 67.44 82 GLN A CA 1
ATOM 644 C C . GLN A 1 82 ? -8.243 -3.901 23.145 1.00 67.44 82 GLN A C 1
ATOM 646 O O . GLN A 1 82 ? -7.731 -4.735 23.891 1.00 67.44 82 GLN A O 1
ATOM 651 N N . ASN A 1 83 ? -8.626 -4.232 21.912 1.00 64.94 83 ASN A N 1
ATOM 652 C CA . ASN A 1 83 ? -8.529 -5.588 21.394 1.00 64.94 83 ASN A CA 1
ATOM 653 C C . ASN A 1 83 ? -7.251 -5.777 20.565 1.00 64.94 83 ASN A C 1
ATOM 655 O O . ASN A 1 83 ? -7.286 -6.032 19.357 1.00 64.94 83 ASN A O 1
ATOM 659 N N . PHE A 1 84 ? -6.107 -5.618 21.232 1.00 68.56 84 PHE A N 1
ATOM 660 C CA . PHE A 1 84 ? -4.783 -5.643 20.607 1.00 68.56 84 PHE A CA 1
ATOM 661 C C . PHE A 1 84 ? -4.480 -6.987 19.939 1.00 68.56 84 PHE A C 1
ATOM 663 O O . PHE A 1 84 ? -3.969 -7.004 18.824 1.00 68.56 84 PHE A O 1
ATOM 670 N N . LEU A 1 85 ? -4.865 -8.110 20.558 1.00 67.12 85 LEU A N 1
ATOM 671 C CA . LEU A 1 85 ? -4.568 -9.452 20.040 1.00 67.12 85 LEU A CA 1
ATOM 672 C C . LEU A 1 85 ? -5.024 -9.630 18.592 1.00 67.12 85 LEU A C 1
ATOM 674 O O . LEU A 1 85 ? -4.258 -10.080 17.746 1.00 67.12 85 LEU A O 1
ATOM 678 N N . HIS A 1 86 ? -6.248 -9.212 18.277 1.00 68.31 86 HIS A N 1
ATOM 679 C CA . HIS A 1 86 ? -6.780 -9.362 16.928 1.00 68.31 86 HIS A CA 1
ATOM 680 C C . HIS A 1 86 ? -6.231 -8.321 15.945 1.00 68.31 86 HIS A C 1
ATOM 682 O O . HIS A 1 86 ? -6.105 -8.631 14.761 1.00 68.31 86 HIS A O 1
ATOM 688 N N . ALA A 1 87 ? -5.860 -7.128 16.428 1.00 66.56 87 ALA A N 1
ATOM 689 C CA . ALA A 1 87 ? -5.214 -6.102 15.610 1.00 66.56 87 ALA A CA 1
ATOM 690 C C . ALA A 1 87 ? -3.805 -6.521 15.160 1.00 66.56 87 ALA A C 1
ATOM 692 O O . ALA A 1 87 ? -3.404 -6.224 14.039 1.00 66.56 87 ALA A O 1
ATOM 693 N N . TYR A 1 88 ? -3.074 -7.244 16.014 1.00 71.25 88 TYR A N 1
ATOM 694 C CA . TYR A 1 88 ? -1.747 -7.780 15.698 1.00 71.25 88 TYR A CA 1
ATOM 695 C C . TYR A 1 88 ? -1.798 -9.130 14.965 1.00 71.25 88 TYR A C 1
ATOM 697 O O . TYR A 1 88 ? -0.880 -9.447 14.211 1.00 71.25 88 TYR A O 1
ATOM 705 N N . LEU A 1 89 ? -2.880 -9.908 15.098 1.00 74.00 89 LEU A N 1
ATOM 706 C CA . LEU A 1 89 ? -3.036 -11.163 14.350 1.00 74.00 89 LEU A CA 1
ATOM 707 C C . LEU A 1 89 ? -3.163 -10.937 12.838 1.00 74.00 89 LEU A C 1
ATOM 709 O O . LEU A 1 89 ? -2.691 -11.750 12.052 1.00 74.00 89 LEU A O 1
ATOM 713 N N . SER A 1 90 ? -3.772 -9.824 12.427 1.00 73.69 90 SER A N 1
ATOM 714 C CA . SER A 1 90 ? -3.943 -9.485 11.012 1.00 73.69 90 SER A CA 1
ATOM 715 C C . SER A 1 90 ? -2.605 -9.360 10.250 1.00 73.69 90 SER A C 1
ATOM 717 O O . SER A 1 90 ? -2.408 -10.084 9.268 1.00 73.69 90 SER A O 1
ATOM 719 N N . PRO A 1 91 ? -1.631 -8.535 10.692 1.00 72.81 91 PRO A N 1
ATOM 720 C CA . PRO A 1 91 ? -0.310 -8.494 10.067 1.00 72.81 91 PRO A CA 1
ATOM 721 C C . PRO A 1 91 ? 0.482 -9.800 10.208 1.00 72.81 91 PRO A C 1
ATOM 723 O O . PRO A 1 91 ? 1.259 -10.115 9.313 1.00 72.81 91 PRO A O 1
ATOM 726 N N . LEU A 1 92 ? 0.250 -10.609 11.247 1.00 79.00 92 LEU A N 1
ATOM 727 C CA . LEU A 1 92 ? 0.861 -11.941 11.343 1.00 79.00 92 LEU A CA 1
ATOM 728 C C . LEU A 1 92 ? 0.387 -12.881 10.224 1.00 79.00 92 LEU A C 1
ATOM 730 O O . LEU A 1 92 ? 1.215 -13.534 9.590 1.00 79.00 92 LEU A O 1
ATOM 734 N N . PHE A 1 93 ? -0.917 -12.916 9.928 1.00 75.31 93 PHE A N 1
ATOM 735 C CA . PHE A 1 93 ? -1.446 -13.707 8.809 1.00 75.31 93 PHE A CA 1
ATOM 736 C C . PHE A 1 93 ? -0.890 -13.253 7.457 1.00 75.31 93 PHE A C 1
ATOM 738 O O . PHE A 1 93 ? -0.582 -14.096 6.614 1.00 75.31 93 PHE A O 1
ATOM 745 N N . PHE A 1 94 ? -0.712 -11.942 7.265 1.00 77.38 94 PHE A N 1
ATOM 746 C CA . PHE A 1 94 ? -0.050 -11.403 6.076 1.00 77.38 94 PHE A CA 1
ATOM 747 C C . PHE A 1 94 ? 1.366 -11.956 5.923 1.00 77.38 94 PHE A C 1
ATOM 749 O O . PHE A 1 94 ? 1.688 -12.529 4.883 1.00 77.38 94 PHE A O 1
ATOM 756 N N . SER A 1 95 ? 2.185 -11.831 6.971 1.00 82.00 95 SER A N 1
ATOM 757 C CA . SER A 1 95 ? 3.569 -12.303 6.952 1.00 82.00 95 SER A CA 1
ATOM 758 C C . SER A 1 95 ? 3.650 -13.796 6.647 1.00 82.00 95 SER A C 1
ATOM 760 O O . SER A 1 95 ? 4.455 -14.200 5.814 1.00 82.00 95 SER A O 1
ATOM 762 N N . LEU A 1 96 ? 2.778 -14.614 7.246 1.00 83.44 96 LEU A N 1
ATOM 763 C CA . LEU A 1 96 ? 2.727 -16.050 6.960 1.00 83.44 96 LEU A CA 1
ATOM 764 C C . LEU A 1 96 ? 2.364 -16.328 5.496 1.00 83.44 96 LEU A C 1
ATOM 766 O O . LEU A 1 96 ? 3.059 -17.101 4.843 1.00 83.44 96 LEU A O 1
ATOM 770 N N . CYS A 1 97 ? 1.333 -15.677 4.950 1.00 81.94 97 CYS A N 1
ATOM 771 C CA . CYS A 1 97 ? 0.959 -15.839 3.542 1.00 81.94 97 CYS A CA 1
ATOM 772 C C . CYS A 1 97 ? 2.083 -15.450 2.581 1.00 81.94 97 CYS A C 1
ATOM 774 O O . CYS A 1 97 ? 2.300 -16.154 1.598 1.00 81.94 97 CYS A O 1
ATOM 776 N N . VAL A 1 98 ? 2.801 -14.360 2.857 1.00 80.88 98 VAL A N 1
ATOM 777 C CA . VAL A 1 98 ? 3.927 -13.937 2.017 1.00 80.88 98 VAL A CA 1
ATOM 778 C C . VAL A 1 98 ? 5.071 -14.943 2.095 1.00 80.88 98 VAL A C 1
ATOM 780 O O . VAL A 1 98 ? 5.596 -15.327 1.055 1.00 80.88 98 VAL A O 1
ATOM 783 N N . ILE A 1 99 ? 5.421 -15.419 3.294 1.00 85.19 99 ILE A N 1
ATOM 784 C CA . ILE A 1 99 ? 6.484 -16.417 3.479 1.00 85.19 99 ILE A CA 1
ATOM 785 C C . ILE A 1 99 ? 6.139 -17.712 2.739 1.00 85.19 99 ILE A C 1
ATOM 787 O O . ILE A 1 99 ? 6.937 -18.182 1.932 1.00 85.19 99 ILE A O 1
ATOM 791 N N . PHE A 1 100 ? 4.941 -18.263 2.959 1.00 83.81 100 PHE A N 1
ATOM 792 C CA . PHE A 1 100 ? 4.506 -19.484 2.277 1.00 83.81 100 PHE A CA 1
ATOM 793 C C . PHE A 1 100 ? 4.393 -19.286 0.765 1.00 83.81 100 PHE A C 1
ATOM 795 O O . PHE A 1 100 ? 4.804 -20.156 0.003 1.00 83.81 100 PHE A O 1
ATOM 802 N N . GLY A 1 101 ? 3.8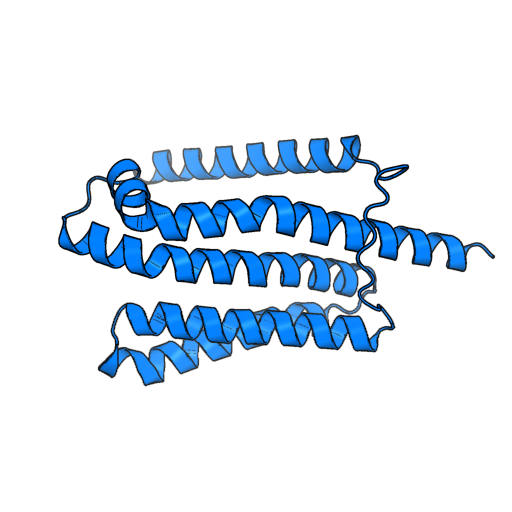72 -18.141 0.325 1.00 79.62 101 GLY A N 1
ATOM 803 C CA . GLY A 1 101 ? 3.716 -17.827 -1.088 1.00 79.62 101 GLY A CA 1
ATOM 804 C C . GLY A 1 101 ? 5.058 -17.720 -1.809 1.00 79.62 101 GLY A C 1
ATOM 805 O O . GLY A 1 101 ? 5.256 -18.380 -2.823 1.00 79.62 101 GLY A O 1
ATOM 806 N N . VAL A 1 102 ? 6.023 -16.981 -1.260 1.00 80.56 102 VAL A N 1
ATOM 807 C CA . VAL A 1 102 ? 7.365 -16.880 -1.852 1.00 80.56 102 VAL A CA 1
ATOM 808 C C . VAL A 1 102 ? 8.076 -18.232 -1.813 1.00 80.56 102 VAL A C 1
ATOM 810 O O . VAL A 1 102 ? 8.675 -18.636 -2.806 1.00 80.56 102 VAL A O 1
ATOM 813 N N . TRP A 1 103 ? 7.969 -18.978 -0.713 1.00 81.56 103 TRP A N 1
ATOM 814 C CA . TRP A 1 103 ? 8.624 -20.279 -0.600 1.00 81.56 103 TRP A CA 1
ATOM 815 C C . TRP A 1 103 ? 8.095 -21.297 -1.626 1.00 81.56 103 TRP A C 1
ATOM 817 O O . TRP A 1 103 ? 8.884 -22.035 -2.202 1.00 81.56 103 TRP A O 1
ATOM 827 N N . PHE A 1 104 ? 6.789 -21.289 -1.922 1.00 79.38 104 PHE A N 1
ATOM 828 C CA . PHE A 1 104 ? 6.164 -22.259 -2.832 1.00 79.38 104 PHE A CA 1
ATOM 829 C C . PHE A 1 104 ? 6.117 -21.810 -4.305 1.00 79.38 104 PHE A C 1
ATOM 831 O O . PHE A 1 104 ? 6.130 -22.648 -5.205 1.00 79.38 104 PHE A O 1
ATOM 838 N N . LEU A 1 105 ? 6.032 -20.500 -4.578 1.00 74.94 105 LEU A N 1
ATOM 839 C CA . LEU A 1 105 ? 5.913 -19.952 -5.939 1.00 74.94 105 LEU A CA 1
ATOM 840 C C . LEU A 1 105 ? 7.222 -19.370 -6.498 1.00 74.94 105 LEU A C 1
ATOM 842 O O . LEU A 1 105 ? 7.260 -19.087 -7.701 1.00 74.94 105 LEU A O 1
ATOM 846 N N . SER A 1 106 ? 8.279 -19.180 -5.691 1.00 72.31 106 SER A N 1
ATOM 847 C CA . SER A 1 106 ? 9.527 -18.571 -6.194 1.00 72.31 106 SER A CA 1
ATOM 848 C C . SER A 1 106 ? 10.184 -19.399 -7.295 1.00 72.31 106 SER A C 1
ATOM 850 O O . SER A 1 106 ? 10.629 -18.818 -8.285 1.00 72.31 106 SER A O 1
ATOM 852 N N . GLU A 1 107 ? 10.139 -20.733 -7.197 1.00 64.69 107 GLU A N 1
ATOM 853 C CA . GLU A 1 107 ? 10.722 -21.639 -8.197 1.00 64.69 107 GLU A CA 1
ATOM 854 C C . GLU A 1 107 ? 10.100 -21.486 -9.592 1.00 64.69 107 GLU A C 1
ATOM 856 O O . GLU A 1 107 ? 10.754 -21.775 -10.591 1.00 64.69 107 GLU A O 1
ATOM 861 N N . ARG A 1 108 ? 8.845 -21.018 -9.686 1.00 65.38 108 ARG A N 1
ATOM 862 C CA . ARG A 1 108 ? 8.093 -20.992 -10.952 1.00 65.38 108 ARG A CA 1
ATOM 863 C C . ARG A 1 108 ? 7.871 -19.597 -11.528 1.00 65.38 108 ARG A C 1
ATOM 865 O O . ARG A 1 108 ? 7.746 -19.469 -12.740 1.00 65.38 108 ARG A O 1
ATOM 872 N N . PHE A 1 109 ? 7.824 -18.565 -10.682 1.00 67.94 109 PHE A N 1
ATOM 873 C CA . PHE A 1 109 ? 7.448 -17.205 -11.091 1.00 67.94 109 PHE A CA 1
ATOM 874 C C . PHE A 1 109 ? 8.440 -16.105 -10.671 1.00 67.94 109 PHE A C 1
ATOM 876 O O . PHE A 1 109 ? 8.178 -14.938 -10.959 1.00 67.94 109 PHE A O 1
ATOM 883 N N . GLN A 1 110 ? 9.564 -16.433 -10.014 1.00 78.00 110 GLN A N 1
ATOM 884 C CA . GLN A 1 110 ? 10.604 -15.474 -9.589 1.00 78.00 110 GLN A CA 1
ATOM 885 C C . GLN A 1 110 ? 10.011 -14.181 -8.987 1.00 78.00 110 GLN A C 1
ATOM 887 O O . GLN A 1 110 ? 9.298 -14.254 -7.990 1.00 78.00 110 GLN A O 1
ATOM 892 N N . ALA A 1 111 ? 10.226 -13.001 -9.582 1.00 72.75 111 ALA A N 1
ATOM 893 C CA . ALA A 1 111 ? 9.718 -11.721 -9.071 1.00 72.75 111 ALA A CA 1
ATOM 894 C C . ALA A 1 111 ? 8.177 -11.634 -9.018 1.00 72.75 111 ALA A C 1
ATOM 896 O O . ALA A 1 111 ? 7.617 -11.026 -8.106 1.00 72.75 111 ALA A O 1
ATOM 897 N N . MET A 1 112 ? 7.472 -12.299 -9.937 1.00 75.25 112 MET A N 1
ATOM 898 C CA . MET A 1 112 ? 6.005 -12.333 -9.940 1.00 75.25 112 MET A CA 1
ATOM 899 C C . MET A 1 112 ? 5.439 -13.153 -8.776 1.00 75.25 112 MET A C 1
ATOM 901 O O . MET A 1 112 ? 4.330 -12.878 -8.321 1.00 75.25 112 MET A O 1
ATOM 905 N N . SER A 1 113 ? 6.201 -14.114 -8.236 1.00 78.50 113 SER A N 1
ATOM 906 C CA . SER A 1 113 ? 5.784 -14.860 -7.038 1.00 78.50 113 SER A CA 1
ATOM 907 C C . SER A 1 113 ? 5.521 -13.927 -5.856 1.00 78.50 113 SER A C 1
ATOM 909 O O . SER A 1 113 ? 4.540 -14.106 -5.132 1.00 78.50 113 SER A O 1
ATOM 911 N N . MET A 1 114 ? 6.341 -12.883 -5.708 1.00 78.81 114 MET A N 1
ATOM 912 C CA . MET A 1 114 ? 6.193 -11.885 -4.658 1.00 78.81 114 ME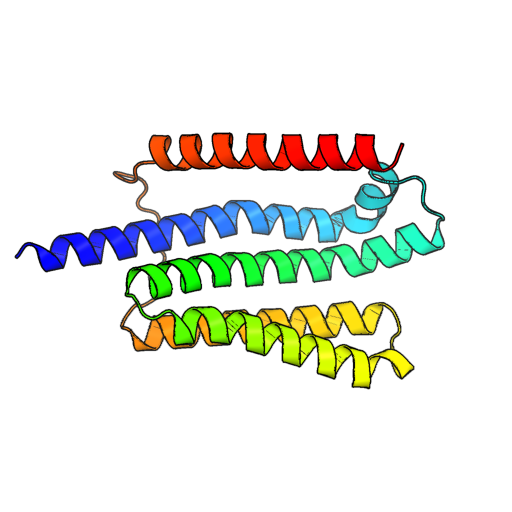T A CA 1
ATOM 913 C C . MET A 1 114 ? 4.920 -11.066 -4.865 1.00 78.81 114 MET A C 1
ATOM 915 O O . MET A 1 114 ? 4.147 -10.921 -3.923 1.00 78.81 114 MET A O 1
ATOM 919 N N . ALA A 1 115 ? 4.652 -10.602 -6.090 1.00 80.12 115 ALA A N 1
ATOM 920 C CA . ALA A 1 115 ? 3.438 -9.850 -6.398 1.00 80.12 115 ALA A CA 1
ATOM 921 C C . ALA A 1 115 ? 2.172 -10.638 -6.037 1.00 80.12 115 ALA A C 1
ATOM 923 O O . ALA A 1 115 ? 1.337 -10.130 -5.292 1.00 80.12 115 ALA A O 1
ATOM 924 N N . TYR A 1 116 ? 2.060 -11.898 -6.474 1.00 80.81 116 TYR A N 1
ATOM 925 C CA . TYR A 1 116 ? 0.906 -12.741 -6.145 1.00 80.81 116 TYR A CA 1
ATOM 926 C C . TYR A 1 116 ? 0.786 -13.020 -4.644 1.00 80.81 116 TYR A C 1
ATOM 928 O O . TYR A 1 116 ? -0.314 -12.955 -4.095 1.00 80.81 116 TYR A O 1
ATOM 936 N N . SER A 1 117 ? 1.905 -13.288 -3.969 1.00 82.94 117 SER A N 1
ATOM 937 C CA . SER A 1 117 ? 1.923 -13.595 -2.533 1.00 82.94 117 SER A CA 1
ATOM 938 C C . SER A 1 117 ? 1.524 -12.390 -1.685 1.00 82.94 117 SER A C 1
ATOM 940 O O . SER A 1 117 ? 0.745 -12.520 -0.743 1.00 82.94 117 SER A O 1
ATOM 942 N N . VAL A 1 118 ? 2.014 -11.202 -2.044 1.00 81.75 118 VAL A N 1
ATOM 943 C CA . VAL A 1 118 ? 1.699 -9.935 -1.376 1.00 81.75 118 VAL A CA 1
ATOM 944 C C . VAL A 1 118 ? 0.245 -9.536 -1.625 1.00 81.75 118 VAL A C 1
ATOM 946 O O . VAL A 1 118 ? -0.429 -9.080 -0.704 1.00 81.75 118 VAL A O 1
ATOM 949 N N . LEU A 1 119 ? -0.288 -9.774 -2.824 1.00 82.94 119 LEU A N 1
ATOM 950 C CA . LEU A 1 119 ? -1.702 -9.535 -3.107 1.00 82.94 119 LEU A CA 1
ATOM 951 C C . LEU A 1 119 ? -2.614 -10.495 -2.347 1.00 82.94 119 LEU A C 1
ATOM 953 O O . LEU A 1 119 ? -3.571 -10.054 -1.714 1.00 82.94 119 LEU A O 1
ATOM 957 N N . ALA A 1 120 ? -2.298 -11.791 -2.362 1.00 82.44 120 ALA A N 1
ATOM 958 C CA . ALA A 1 120 ? -3.046 -12.802 -1.624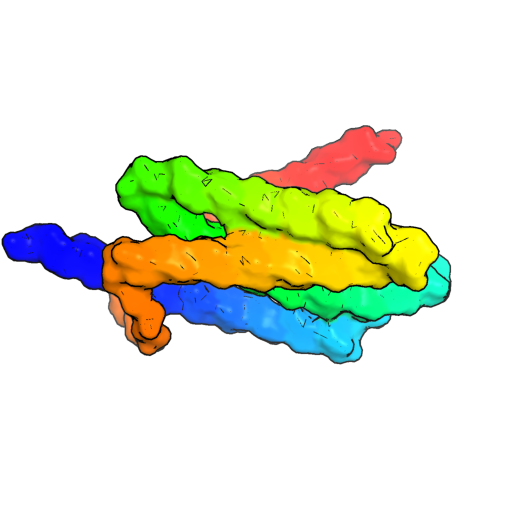 1.00 82.44 120 ALA A CA 1
ATOM 959 C C . ALA A 1 120 ? -2.998 -12.532 -0.115 1.00 82.44 120 ALA A C 1
ATOM 961 O O . ALA A 1 120 ? -4.037 -12.509 0.545 1.00 82.44 120 ALA A O 1
ATOM 962 N N . GLY A 1 121 ? -1.808 -12.251 0.421 1.00 81.69 121 GLY A N 1
ATOM 963 C CA . GLY A 1 121 ? -1.624 -11.872 1.816 1.00 81.69 121 GLY A CA 1
ATOM 964 C C . GLY A 1 121 ? -2.385 -10.595 2.156 1.00 81.69 121 GLY A C 1
ATOM 965 O O . GLY A 1 121 ? -3.062 -10.546 3.181 1.00 81.69 121 GLY A O 1
ATOM 966 N N . GLY A 1 122 ? -2.306 -9.567 1.308 1.00 78.38 122 GLY A N 1
ATOM 967 C CA . GLY A 1 122 ? -2.995 -8.293 1.502 1.00 78.38 122 GLY A CA 1
ATOM 968 C C . GLY A 1 122 ? -4.506 -8.471 1.543 1.00 78.38 122 GLY A C 1
ATOM 969 O O . GLY A 1 122 ? -5.156 -8.003 2.475 1.00 78.38 122 GLY A O 1
ATOM 970 N N . LEU A 1 123 ? -5.068 -9.214 0.588 1.00 80.56 123 LEU A N 1
ATOM 971 C CA . LEU A 1 123 ? -6.492 -9.548 0.555 1.00 80.56 123 LEU A CA 1
ATOM 972 C C . LEU A 1 123 ? -6.920 -10.350 1.783 1.00 80.56 123 LEU A C 1
ATOM 974 O O . LEU A 1 123 ? -7.982 -10.076 2.342 1.00 80.56 123 LEU A O 1
ATOM 978 N N . LEU A 1 124 ? -6.107 -11.308 2.230 1.00 78.94 124 LEU A N 1
ATOM 979 C CA . LEU A 1 124 ? -6.404 -12.117 3.408 1.00 78.94 124 LEU A CA 1
ATOM 980 C 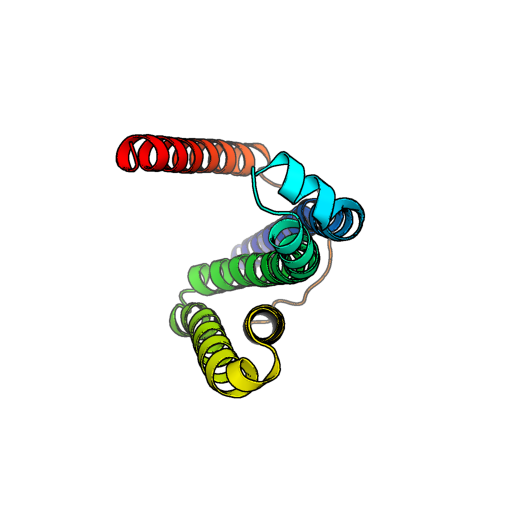C . LEU A 1 124 ? -6.350 -11.278 4.689 1.00 78.94 124 LEU A C 1
ATOM 982 O O . LEU A 1 124 ? -7.276 -11.341 5.496 1.00 78.94 124 LEU A O 1
ATOM 986 N N . GLN A 1 125 ? -5.333 -10.428 4.834 1.00 78.31 125 GLN A N 1
ATOM 987 C CA . GLN A 1 125 ? -5.209 -9.456 5.920 1.00 78.31 125 GLN A CA 1
ATOM 988 C C . GLN A 1 125 ? -6.402 -8.494 5.944 1.00 78.31 125 GLN A C 1
ATOM 990 O O . GLN A 1 125 ? -7.051 -8.322 6.976 1.00 78.31 125 GLN A O 1
ATOM 995 N N . GLY A 1 126 ? -6.735 -7.900 4.796 1.00 72.69 126 GLY A N 1
ATOM 996 C CA . GLY A 1 126 ? -7.866 -6.989 4.652 1.00 72.69 126 GLY A CA 1
ATOM 997 C C . GLY A 1 126 ? -9.194 -7.669 4.980 1.00 72.69 126 GLY A C 1
ATOM 998 O O . GLY A 1 126 ? -9.994 -7.123 5.739 1.00 72.69 126 GLY A O 1
ATOM 999 N N . SER A 1 127 ? -9.400 -8.891 4.485 1.00 76.81 127 SER A N 1
ATOM 1000 C CA . SER A 1 127 ? -10.596 -9.699 4.755 1.00 76.81 127 SER A CA 1
ATOM 1001 C C . SER A 1 127 ? -10.702 -10.088 6.226 1.00 76.81 127 SER A C 1
ATOM 1003 O O . SER A 1 127 ? -11.786 -10.005 6.804 1.00 76.81 127 SER A O 1
ATOM 1005 N N . TYR A 1 128 ? -9.589 -10.469 6.854 1.00 74.62 128 TYR A N 1
ATOM 1006 C CA . TYR A 1 128 ? -9.537 -10.813 8.270 1.00 74.62 128 TYR A CA 1
ATOM 1007 C C . TYR A 1 128 ? -9.834 -9.592 9.147 1.00 74.62 128 TYR A C 1
ATOM 1009 O O . TYR A 1 128 ? -10.734 -9.641 9.989 1.00 74.62 128 TYR A O 1
ATOM 1017 N N . SER A 1 129 ? -9.160 -8.464 8.897 1.00 68.69 129 SER A N 1
ATOM 1018 C CA . SER A 1 129 ? -9.433 -7.206 9.599 1.00 68.69 129 SER A CA 1
ATOM 1019 C C . SER A 1 129 ? -10.882 -6.746 9.387 1.00 68.69 129 SER A C 1
ATOM 1021 O O . SER A 1 129 ? -11.539 -6.340 10.346 1.00 68.69 129 SER A O 1
ATOM 1023 N N . TYR A 1 130 ? -11.431 -6.877 8.175 1.00 69.12 130 TYR A N 1
ATOM 1024 C CA . TYR A 1 130 ? -12.833 -6.564 7.878 1.00 69.12 130 TYR A CA 1
ATOM 1025 C C . TYR A 1 130 ? -13.809 -7.471 8.643 1.00 69.12 130 TYR A C 1
ATOM 1027 O O . TYR A 1 130 ? -14.763 -6.988 9.260 1.00 69.12 130 TYR A O 1
ATOM 1035 N N . LEU A 1 131 ? -13.574 -8.787 8.636 1.00 71.88 131 LEU A N 1
ATOM 1036 C CA . LEU A 1 131 ? -14.411 -9.762 9.335 1.00 71.88 131 LEU A CA 1
ATOM 1037 C C . LEU A 1 131 ? -14.415 -9.501 10.843 1.00 71.88 131 LEU A C 1
ATOM 1039 O O . LEU A 1 131 ? -15.467 -9.572 11.484 1.00 71.88 131 LEU A O 1
ATOM 1043 N N . MET A 1 132 ? -13.254 -9.158 11.399 1.00 66.69 132 MET A N 1
ATOM 1044 C CA . MET A 1 132 ? -13.109 -8.881 12.819 1.00 66.69 132 MET A CA 1
ATOM 1045 C C . MET A 1 132 ? -13.851 -7.603 13.222 1.00 66.69 132 MET A C 1
ATOM 1047 O O . MET A 1 132 ? -14.631 -7.629 14.172 1.00 66.69 132 MET A O 1
ATOM 1051 N N . VAL A 1 133 ? -13.720 -6.518 12.451 1.00 65.19 133 VAL A N 1
ATOM 1052 C CA . VAL A 1 133 ? -14.502 -5.282 12.653 1.00 65.19 133 VAL A CA 1
ATOM 1053 C C . VAL A 1 133 ? -16.007 -5.561 12.565 1.00 65.19 133 VAL A C 1
ATOM 1055 O O . VAL A 1 133 ? -16.785 -5.091 13.402 1.00 65.19 133 VAL A O 1
ATOM 1058 N N . ARG A 1 134 ? -16.432 -6.394 11.606 1.00 64.94 134 ARG A N 1
ATOM 1059 C CA . ARG A 1 134 ? -17.839 -6.783 11.441 1.00 64.94 134 ARG A CA 1
ATOM 1060 C C . ARG A 1 134 ? -18.374 -7.571 12.642 1.00 64.94 134 ARG A C 1
ATOM 1062 O O . ARG A 1 134 ? -19.525 -7.355 13.024 1.00 64.94 134 ARG A O 1
ATOM 1069 N N . ARG A 1 135 ? -17.564 -8.436 13.268 1.00 61.53 135 ARG A N 1
ATOM 1070 C CA . ARG A 1 135 ? -17.945 -9.168 14.495 1.00 61.53 135 ARG A CA 1
ATOM 1071 C C . ARG A 1 135 ? -18.187 -8.249 15.697 1.00 61.53 135 ARG A C 1
ATOM 1073 O O . ARG A 1 135 ? -19.026 -8.578 16.528 1.00 61.53 135 ARG A O 1
ATOM 1080 N N . TYR A 1 136 ? -17.559 -7.074 15.748 1.00 57.34 136 TYR A N 1
ATOM 1081 C CA . TYR A 1 136 ? -17.807 -6.055 16.782 1.00 57.34 136 TYR A CA 1
ATOM 1082 C C . TYR A 1 136 ? -19.045 -5.175 16.521 1.00 57.34 136 TYR A C 1
ATOM 1084 O O . TYR A 1 136 ? -19.297 -4.211 17.245 1.00 57.34 136 TYR A O 1
ATOM 1092 N N . GLY A 1 137 ? -19.847 -5.493 15.500 1.00 53.91 137 GLY A N 1
ATOM 1093 C CA . GLY A 1 137 ? -21.075 -4.763 15.182 1.00 53.91 137 GLY A CA 1
ATOM 1094 C C . GLY A 1 137 ? -20.855 -3.502 14.343 1.00 53.91 137 GLY A C 1
ATOM 1095 O O . GLY A 1 137 ? -21.818 -2.775 14.079 1.00 53.91 137 GLY A O 1
ATOM 1096 N N . TYR A 1 138 ? -19.627 -3.254 13.868 1.00 51.41 138 TYR A N 1
ATOM 1097 C CA . TYR A 1 138 ? -19.356 -2.197 12.900 1.00 51.41 138 TYR A CA 1
ATOM 1098 C C . TYR A 1 138 ? -19.824 -2.616 11.503 1.00 51.41 138 TYR A C 1
ATOM 1100 O O . TYR A 1 138 ? -19.152 -3.339 10.772 1.00 51.41 138 TYR A O 1
ATOM 1108 N N . ARG A 1 139 ? -21.033 -2.179 11.126 1.00 44.94 139 ARG A N 1
ATOM 1109 C CA . ARG A 1 139 ? -21.529 -2.284 9.749 1.00 44.94 139 ARG A CA 1
ATOM 1110 C C . ARG A 1 139 ? -20.896 -1.185 8.897 1.00 44.94 139 ARG A C 1
ATOM 1112 O O . ARG A 1 139 ? -21.098 -0.005 9.175 1.00 44.94 139 ARG A O 1
ATOM 1119 N N . PHE A 1 140 ? -20.199 -1.580 7.833 1.00 45.53 140 PHE A N 1
ATOM 1120 C CA . PHE A 1 140 ? -19.798 -0.687 6.748 1.00 45.53 140 PHE A CA 1
ATOM 1121 C C . PHE A 1 140 ? -21.043 -0.012 6.152 1.00 45.53 140 PHE A C 1
ATOM 1123 O O . PHE A 1 140 ? -21.808 -0.633 5.418 1.00 45.53 140 PHE A O 1
ATOM 1130 N N . LYS A 1 141 ? -21.275 1.255 6.502 1.00 40.97 141 LYS A N 1
ATOM 1131 C CA . LYS A 1 141 ? -22.211 2.137 5.803 1.00 40.97 141 LYS A CA 1
ATOM 1132 C C . LYS A 1 141 ? -21.409 3.305 5.227 1.00 40.97 141 LYS A C 1
ATOM 1134 O O . LYS A 1 141 ? -21.048 4.195 6.002 1.00 40.97 141 LYS A O 1
ATOM 1139 N N . PRO A 1 142 ? -21.107 3.321 3.915 1.00 39.28 142 PRO A N 1
ATOM 1140 C CA . PRO A 1 142 ? -20.478 4.481 3.288 1.00 39.28 142 PRO A CA 1
ATOM 1141 C C . PRO A 1 142 ? -21.340 5.721 3.559 1.00 39.28 142 PRO A C 1
ATOM 1143 O O . PRO A 1 142 ? -22.527 5.743 3.243 1.00 39.28 142 PRO A O 1
ATOM 1146 N N . THR A 1 143 ? -20.768 6.721 4.234 1.00 42.06 143 THR A N 1
ATOM 1147 C CA . THR A 1 143 ? -21.467 7.953 4.626 1.00 42.06 143 THR A CA 1
ATOM 1148 C C . THR A 1 143 ? -20.617 9.153 4.218 1.00 42.06 143 THR A C 1
ATOM 1150 O O . THR A 1 143 ? -19.660 9.503 4.899 1.00 42.06 143 THR A O 1
ATOM 1153 N N . LEU A 1 144 ? -20.999 9.810 3.123 1.00 42.44 144 LEU A N 1
ATOM 1154 C CA . LEU A 1 144 ? -20.361 11.004 2.542 1.00 42.44 144 LEU A CA 1
ATOM 1155 C C . LEU A 1 144 ? -20.792 12.313 3.238 1.00 42.44 144 LEU A C 1
ATOM 1157 O O . LEU A 1 144 ? -21.069 13.316 2.586 1.00 42.44 144 LEU A O 1
ATOM 1161 N N . ARG A 1 145 ? -20.928 12.329 4.570 1.00 44.44 145 ARG A N 1
ATOM 1162 C CA . ARG A 1 145 ? -21.445 13.514 5.285 1.00 44.44 145 ARG A CA 1
ATOM 1163 C C . ARG A 1 145 ? -20.317 14.298 5.951 1.00 44.44 145 ARG A C 1
ATOM 1165 O O . ARG A 1 145 ? -20.138 14.223 7.151 1.00 44.44 145 ARG A O 1
ATOM 1172 N N . THR A 1 146 ? -19.600 15.106 5.180 1.00 46.06 146 THR A N 1
ATOM 1173 C CA . THR A 1 146 ? -18.422 15.917 5.573 1.00 46.06 146 THR A CA 1
ATOM 1174 C C . THR A 1 146 ? -18.665 17.012 6.628 1.00 46.06 146 THR A C 1
ATOM 1176 O O . THR A 1 146 ? -17.765 17.788 6.933 1.00 46.06 146 THR A O 1
ATOM 1179 N N . ARG A 1 147 ? -19.865 17.115 7.209 1.00 42.09 147 ARG A N 1
ATOM 1180 C CA . ARG A 1 147 ? -20.330 18.352 7.856 1.00 42.09 147 ARG A CA 1
ATOM 1181 C C . ARG A 1 147 ? -19.739 18.640 9.245 1.00 42.09 147 ARG A C 1
ATOM 1183 O O . ARG A 1 147 ? -19.947 19.747 9.709 1.00 42.09 147 ARG A O 1
ATOM 1190 N N . ASN A 1 148 ? -19.034 17.715 9.911 1.00 42.19 148 ASN A N 1
ATOM 1191 C CA . ASN A 1 148 ? -18.522 17.955 11.279 1.00 42.19 148 ASN A CA 1
ATOM 1192 C C . ASN A 1 148 ? -17.268 17.143 11.679 1.00 42.19 148 ASN A C 1
ATOM 1194 O O . ASN A 1 148 ? -17.021 16.921 12.866 1.00 42.19 148 ASN A O 1
ATOM 1198 N N . ALA A 1 149 ? -16.472 16.666 10.722 1.00 51.28 149 ALA A N 1
ATOM 1199 C CA . ALA A 1 149 ? -15.221 15.988 11.057 1.00 51.28 149 ALA A CA 1
ATOM 1200 C C . ALA A 1 149 ? -14.102 17.011 11.326 1.00 51.28 149 ALA A C 1
ATOM 1202 O O . ALA A 1 149 ? -14.035 18.010 10.607 1.00 51.28 149 ALA A O 1
ATOM 1203 N N . PRO A 1 150 ? -13.223 16.790 12.322 1.00 52.66 150 PRO A N 1
ATOM 1204 C CA . PRO A 1 150 ? -12.118 17.688 12.657 1.00 52.66 150 PRO A CA 1
ATOM 1205 C C . PRO A 1 150 ? -11.009 17.589 11.596 1.00 52.66 150 PRO A C 1
ATOM 1207 O O . PRO A 1 150 ? -9.918 17.077 11.823 1.00 52.66 150 PRO A O 1
ATOM 1210 N N . PHE A 1 151 ? -11.314 18.069 10.392 1.00 54.06 151 PHE A N 1
ATOM 1211 C CA . PHE A 1 151 ? -10.459 17.975 9.213 1.00 54.06 151 PHE A CA 1
ATOM 1212 C C . PHE A 1 151 ? -9.114 18.674 9.443 1.00 54.06 151 PHE A C 1
ATOM 1214 O O . PHE A 1 151 ? -8.079 18.173 9.026 1.00 54.06 151 PHE A O 1
ATOM 1221 N N . LYS A 1 152 ? -9.120 19.795 10.179 1.00 58.22 152 LYS A N 1
ATOM 1222 C CA . LYS A 1 152 ? -7.910 20.556 10.519 1.00 58.22 152 LYS A CA 1
ATOM 1223 C C . LYS A 1 152 ? -6.969 19.805 11.465 1.00 58.22 152 LYS A C 1
ATOM 1225 O O . LYS A 1 152 ? -5.762 19.877 11.272 1.00 58.22 152 LYS A O 1
ATOM 1230 N N . GLU A 1 153 ? -7.497 19.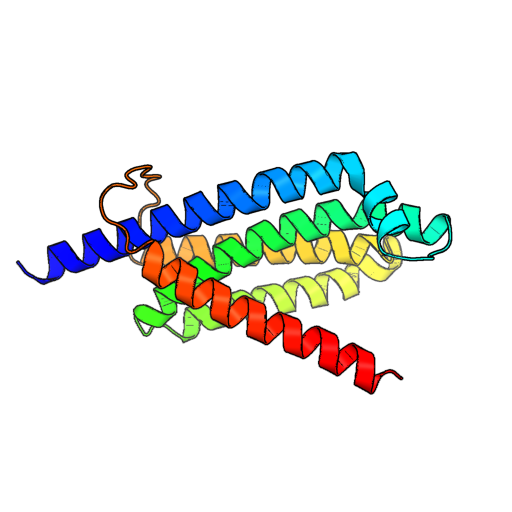076 12.448 1.00 61.72 153 GLU A N 1
ATOM 1231 C CA . GLU A 1 153 ? -6.671 18.310 13.396 1.00 61.72 153 GLU A CA 1
ATOM 1232 C C . GLU A 1 153 ? -6.028 17.103 12.711 1.00 61.72 153 GLU A C 1
ATOM 1234 O O . GLU A 1 153 ? -4.831 16.873 12.862 1.00 61.72 153 GLU A O 1
ATOM 1239 N N . VAL A 1 154 ? -6.797 16.381 11.887 1.00 64.62 154 VAL A N 1
ATOM 1240 C CA . VAL A 1 154 ? -6.273 15.252 11.104 1.00 64.62 154 VAL A CA 1
ATOM 1241 C C . VAL A 1 154 ? -5.226 15.736 10.102 1.00 64.62 154 VAL A C 1
ATOM 1243 O O . VAL A 1 154 ? -4.164 15.132 10.003 1.00 64.62 154 VAL A O 1
ATOM 1246 N N . PHE A 1 155 ? -5.481 16.844 9.402 1.00 67.69 155 PHE A N 1
ATOM 1247 C CA . PHE A 1 155 ? -4.535 17.394 8.432 1.00 67.69 155 PHE A CA 1
ATOM 1248 C C . PHE A 1 155 ? -3.249 17.902 9.099 1.00 67.69 155 PHE A C 1
ATOM 1250 O O . PHE A 1 155 ? -2.162 17.649 8.590 1.00 67.69 155 PHE A O 1
ATOM 1257 N N . GLY A 1 156 ? -3.351 18.555 10.262 1.00 74.56 156 GLY A N 1
ATOM 1258 C CA . GLY A 1 156 ? -2.187 18.978 11.045 1.00 74.56 156 GLY A CA 1
ATOM 1259 C C . GLY A 1 156 ? -1.341 17.796 11.526 1.00 74.56 156 GLY A C 1
ATOM 1260 O O . GLY A 1 156 ? -0.120 17.815 11.385 1.00 74.56 156 GLY A O 1
ATOM 1261 N N . ALA A 1 157 ? -1.985 16.734 12.018 1.00 70.19 157 ALA A N 1
ATOM 1262 C CA . ALA A 1 157 ? -1.297 15.508 12.414 1.00 70.19 157 ALA A CA 1
ATOM 1263 C C . ALA A 1 157 ? -0.617 14.817 11.217 1.00 70.19 157 ALA A C 1
ATOM 1265 O O . ALA A 1 157 ? 0.543 14.423 11.310 1.00 70.19 157 ALA A O 1
ATOM 1266 N N . TRP A 1 158 ? -1.302 14.718 10.074 1.00 74.38 158 TRP A N 1
ATOM 1267 C CA . TRP A 1 158 ? -0.738 14.141 8.851 1.00 74.38 158 TRP A CA 1
ATOM 1268 C C . TRP A 1 158 ? 0.428 14.957 8.296 1.00 74.38 158 TRP A C 1
ATOM 1270 O O . TRP A 1 158 ? 1.420 14.368 7.873 1.00 74.38 158 TRP A O 1
ATOM 1280 N N . ALA A 1 159 ? 0.351 16.289 8.323 1.00 78.62 159 ALA A N 1
ATOM 1281 C CA . ALA A 1 159 ? 1.447 17.156 7.898 1.00 78.62 159 ALA A CA 1
ATOM 1282 C C . ALA A 1 159 ? 2.689 16.953 8.778 1.00 78.62 159 ALA A C 1
ATOM 1284 O O . ALA A 1 159 ? 3.790 16.792 8.255 1.00 78.62 159 ALA A O 1
ATOM 1285 N N . LEU A 1 160 ? 2.510 16.873 10.100 1.00 81.69 160 LEU A N 1
ATOM 1286 C CA . LEU A 1 160 ? 3.605 16.616 11.035 1.00 81.69 160 LEU A CA 1
ATOM 1287 C C . LEU A 1 160 ? 4.249 15.239 10.803 1.00 81.69 160 LEU A C 1
ATOM 1289 O O . LEU A 1 160 ? 5.472 15.132 10.740 1.00 81.69 160 LEU A O 1
ATOM 1293 N N . VAL A 1 161 ? 3.436 14.194 10.624 1.00 78.88 161 VAL A N 1
ATOM 1294 C CA . VAL A 1 161 ? 3.927 12.838 10.325 1.00 78.88 161 VAL A CA 1
ATOM 1295 C C . VAL A 1 161 ? 4.654 12.800 8.979 1.00 78.88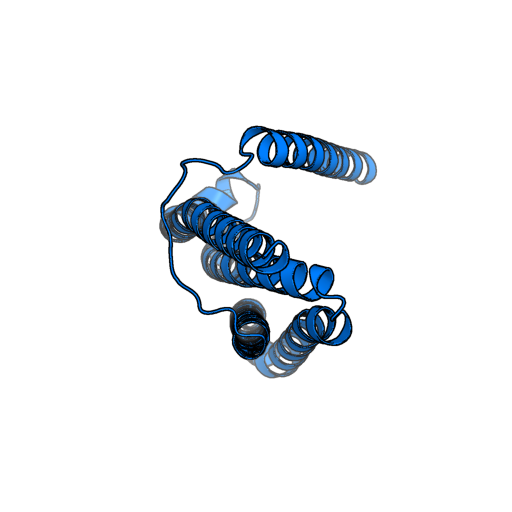 161 VAL A C 1
ATOM 1297 O O . VAL A 1 161 ? 5.722 12.200 8.883 1.00 78.88 161 VAL A O 1
ATOM 1300 N N . SER A 1 162 ? 4.123 13.476 7.958 1.00 82.31 162 SER A N 1
ATOM 1301 C CA . SER A 1 162 ? 4.735 13.532 6.624 1.00 82.31 162 SER A CA 1
ATOM 1302 C C . SER A 1 162 ? 6.095 14.229 6.655 1.00 82.31 162 SER A C 1
ATOM 1304 O O . SER A 1 162 ? 7.040 13.747 6.037 1.00 82.31 162 SER A O 1
ATOM 1306 N N . LEU A 1 163 ? 6.227 15.317 7.423 1.00 86.44 163 LEU A N 1
ATOM 1307 C CA . LEU A 1 163 ? 7.512 15.984 7.652 1.00 86.44 163 LEU A CA 1
ATOM 1308 C C . LEU A 1 163 ? 8.506 15.068 8.378 1.00 86.44 163 LEU A C 1
ATOM 1310 O O . LEU A 1 163 ? 9.676 15.015 8.002 1.00 86.44 163 LEU A O 1
ATOM 1314 N N . GLY A 1 164 ? 8.041 14.313 9.378 1.00 85.69 164 GLY A N 1
ATOM 1315 C CA . GLY A 1 164 ? 8.858 13.322 10.083 1.00 85.69 164 GLY A CA 1
ATOM 1316 C C . GLY A 1 164 ? 9.388 12.222 9.160 1.00 85.69 164 GLY A C 1
ATOM 1317 O O . GLY A 1 164 ? 10.582 11.925 9.173 1.00 85.69 164 GLY A O 1
ATOM 1318 N N . MET A 1 165 ? 8.524 11.658 8.312 1.00 83.75 165 MET A N 1
ATOM 1319 C CA . MET A 1 165 ? 8.933 10.644 7.334 1.00 83.75 165 MET A CA 1
ATOM 1320 C C . MET A 1 165 ? 9.843 11.221 6.244 1.00 83.75 165 MET A C 1
ATOM 1322 O O . MET A 1 165 ? 10.803 10.569 5.843 1.00 83.75 165 MET A O 1
ATOM 1326 N N . GLY A 1 166 ? 9.601 12.459 5.805 1.00 84.75 166 GLY A N 1
ATOM 1327 C CA . GLY A 1 166 ? 10.484 13.156 4.870 1.00 84.75 166 GLY A CA 1
ATOM 1328 C C . GLY A 1 166 ? 11.896 13.328 5.429 1.00 84.75 166 GLY A C 1
ATOM 1329 O O . GLY A 1 166 ? 12.869 13.011 4.749 1.00 84.75 166 GLY A O 1
ATOM 1330 N N . MET A 1 167 ? 12.013 13.741 6.696 1.00 85.94 167 MET A N 1
ATOM 1331 C CA . MET A 1 167 ? 13.309 13.805 7.377 1.00 85.94 167 MET A CA 1
ATOM 1332 C C . MET A 1 167 ? 14.009 12.445 7.411 1.00 85.94 167 MET A C 1
ATOM 1334 O O . MET A 1 167 ? 15.196 12.387 7.111 1.00 85.94 167 MET A O 1
ATOM 1338 N N . GLN A 1 168 ? 13.291 11.353 7.697 1.00 85.38 168 GLN A N 1
ATOM 1339 C CA . GLN A 1 168 ? 13.882 10.009 7.675 1.00 85.38 168 GLN A CA 1
ATOM 1340 C C . GLN A 1 168 ? 14.450 9.634 6.306 1.00 85.38 168 GLN A C 1
ATOM 1342 O O . GLN A 1 168 ? 15.547 9.084 6.244 1.00 85.38 168 GLN A O 1
ATOM 1347 N N . ILE A 1 169 ? 13.737 9.937 5.218 1.00 83.56 169 ILE A N 1
ATOM 1348 C CA . ILE A 1 169 ? 14.221 9.650 3.861 1.00 83.56 169 ILE A CA 1
ATOM 1349 C C . ILE A 1 169 ? 15.522 10.415 3.595 1.00 83.56 169 ILE A C 1
ATOM 1351 O O . ILE A 1 169 ? 16.485 9.833 3.103 1.00 83.56 169 ILE A O 1
ATOM 1355 N N . VAL A 1 170 ? 15.585 11.693 3.980 1.00 84.69 170 VAL A N 1
ATOM 1356 C CA . VAL A 1 170 ? 16.806 12.504 3.847 1.00 84.69 170 VAL A CA 1
ATOM 1357 C C . VAL A 1 170 ? 17.948 11.926 4.683 1.00 84.69 170 VAL A C 1
ATOM 1359 O O . VAL A 1 170 ? 19.064 11.811 4.188 1.00 84.69 170 VAL A O 1
ATOM 1362 N N . THR A 1 171 ? 17.685 11.516 5.927 1.00 87.19 171 THR A N 1
ATOM 1363 C CA . THR A 1 171 ? 18.703 10.884 6.777 1.00 87.19 171 THR A CA 1
ATOM 1364 C C . THR A 1 171 ? 19.260 9.617 6.138 1.00 87.19 171 THR A C 1
ATOM 1366 O O . THR A 1 171 ? 20.473 9.442 6.117 1.00 87.19 171 THR A O 1
ATOM 1369 N N . GLN A 1 172 ? 18.400 8.767 5.571 1.00 82.50 172 GLN A N 1
ATOM 1370 C CA . GLN A 1 172 ? 18.838 7.556 4.873 1.00 82.50 172 GLN A CA 1
ATOM 1371 C C . GLN A 1 172 ? 19.756 7.898 3.696 1.00 82.50 172 GLN A C 1
ATOM 1373 O O . GLN A 1 172 ? 20.823 7.310 3.574 1.00 82.50 172 GLN A O 1
ATOM 1378 N N . MET A 1 173 ? 19.404 8.899 2.885 1.00 82.94 173 MET A N 1
ATOM 1379 C CA . MET A 1 173 ? 20.240 9.332 1.756 1.00 82.94 173 MET A CA 1
ATOM 1380 C C . MET A 1 173 ? 21.631 9.805 2.194 1.00 82.94 173 MET A C 1
ATOM 1382 O O . MET A 1 173 ? 22.607 9.529 1.508 1.00 82.94 173 MET A O 1
ATOM 1386 N N . VAL A 1 174 ? 21.733 10.477 3.344 1.00 82.75 174 VAL A N 1
ATOM 1387 C CA . VAL A 1 174 ? 23.024 10.908 3.906 1.00 82.75 174 VAL A CA 1
ATOM 1388 C C . VAL A 1 174 ? 23.812 9.733 4.489 1.00 82.75 174 VAL A C 1
ATOM 1390 O O . VAL A 1 174 ? 25.030 9.733 4.409 1.00 82.75 174 VAL A O 1
ATOM 1393 N N . SER A 1 175 ? 23.147 8.730 5.071 1.00 78.25 175 SER A N 1
ATOM 1394 C CA . SER A 1 175 ? 23.816 7.540 5.623 1.00 78.25 175 SER A CA 1
ATOM 1395 C C . SER A 1 175 ? 24.352 6.573 4.565 1.00 78.25 175 SER A C 1
ATOM 1397 O O . SER A 1 175 ? 25.239 5.785 4.880 1.00 78.25 175 SER A O 1
ATOM 1399 N N . PHE A 1 176 ? 23.809 6.598 3.346 1.00 68.31 176 PHE A N 1
ATOM 1400 C CA . PHE A 1 176 ? 24.301 5.798 2.217 1.00 68.31 176 PHE A CA 1
ATOM 1401 C C . PHE A 1 176 ? 25.403 6.497 1.398 1.00 68.31 176 PHE A C 1
ATOM 1403 O O . PHE A 1 176 ? 25.898 5.902 0.440 1.00 68.31 176 PHE A O 1
ATOM 1410 N N . LEU A 1 177 ? 25.769 7.730 1.765 1.00 52.94 177 LEU A N 1
ATOM 1411 C CA . LEU A 1 177 ? 26.839 8.537 1.167 1.00 52.94 177 LEU A CA 1
ATOM 1412 C C . LEU A 1 177 ? 28.137 8.391 1.971 1.00 52.94 177 LEU A C 1
ATOM 1414 O O . LEU A 1 177 ? 29.205 8.304 1.326 1.00 52.94 177 LEU A O 1
#

pLDDT: mean 73.28, std 11.87, range [39.28, 87.44]

Foldseek 3Di:
DVVVVVVVVLLVVLLVQLVVLCVVLVVVLVCLLVCVLVVVVVVDPDDPVVSVLRSVLRSLVSLLVSLVSNLLSLLVVCVVVVNNVLSVVLVVQLVVQQVVQCVVCCVPQPVVSNSVSSNVSSVSSSVSSVVVSVVVVSDDDNDPCPPDDPPVVVVVVVVVVVVVVVVVVVVVVVVVD